Protein AF-A0A800IEB9-F1 (afdb_monomer)

Solvent-accessible surface area (backbone atoms only — not comparable to full-atom values): 5800 Å² total; per-residue (Å²): 106,58,72,75,66,52,70,75,56,58,96,77,45,80,61,55,62,47,59,74,74,34,47,45,43,67,40,72,63,46,61,70,38,96,64,17,74,61,49,31,26,29,42,63,99,47,91,88,55,93,51,58,48,41,64,86,69,71,51,77,44,63,86,78,52,45,76,81,45,70,51,44,49,63,82,96,35,72,89,77,42,55,56,45,55,70,49,73,44,74,44,80,126

Radius of gyration: 14.29 Å; Cα contacts (8 Å, |Δi|>4): 126; chains: 1; bounding box: 42×24×34 Å

Foldseek 3Di:
DDPVVVVVDDPDDPVVVLVVAWDKPPDPCCCPHPNNLQQQFFDDPDPVDPARDHHDDMDTDHPQKDWPDKTWDGPPQVVPDRTTDIDTDIDHD

Secondary structure (DSSP, 8-state):
--HHHHTTS-SS-HHHHHHHHSEEES-HHHHHSTTGGGG--B--S-TT--S--B----EEE-TTSEEEEEEE--TTTTTT-SBPPEEEEEE--

Sequence (93 aa):
MDDDAKGYYQPTSELERIYEQFKVIPTIAQANGADAKDWFTHFPNRKEIAGPDRTIDYFVHSDHLQVAGAQVIQQNTWHISDHLPMIMTLTLP

Mean predicted aligned error: 4.25 Å

pLDDT: mean 90.64, std 7.84, range [66.38, 98.19]

Structure (mmCIF, N/CA/C/O backbone):
data_AF-A0A800IEB9-F1
#
_entry.id   AF-A0A800IEB9-F1
#
loop_
_atom_site.group_PDB
_atom_site.id
_atom_site.type_symbol
_atom_site.label_atom_id
_atom_site.label_alt_id
_atom_site.label_comp_id
_atom_site.label_asym_id
_atom_site.label_entity_id
_atom_site.label_seq_id
_atom_site.pdbx_PDB_ins_code
_atom_site.Cartn_x
_atom_site.Cartn_y
_atom_site.Cartn_z
_atom_site.occupancy
_atom_site.B_iso_or_equiv
_atom_site.auth_seq_id
_atom_site.auth_comp_id
_atom_site.auth_asym_id
_atom_site.auth_atom_id
_atom_site.pdbx_PDB_model_num
ATOM 1 N N . MET A 1 1 ? 11.801 -5.411 -4.892 1.00 66.38 1 MET A N 1
ATOM 2 C CA . MET A 1 1 ? 12.915 -4.822 -4.128 1.00 66.38 1 MET A CA 1
ATOM 3 C C . MET A 1 1 ? 14.104 -5.782 -4.061 1.00 66.38 1 MET A C 1
ATOM 5 O O . MET A 1 1 ? 13.902 -6.966 -3.806 1.00 66.38 1 MET A O 1
ATOM 9 N N . ASP A 1 2 ? 15.314 -5.297 -4.332 1.00 70.31 2 ASP A N 1
ATOM 10 C CA . ASP A 1 2 ? 16.568 -6.067 -4.300 1.00 70.31 2 ASP A CA 1
ATOM 11 C C . ASP A 1 2 ? 17.175 -6.159 -2.891 1.00 70.31 2 ASP A C 1
ATOM 13 O O . ASP A 1 2 ? 16.722 -5.491 -1.961 1.00 70.31 2 ASP A O 1
ATOM 17 N N . ASP A 1 3 ? 18.186 -7.012 -2.726 1.00 73.69 3 ASP A N 1
ATOM 18 C CA . ASP A 1 3 ? 18.735 -7.352 -1.408 1.00 73.69 3 ASP A CA 1
ATOM 19 C C . ASP A 1 3 ? 19.517 -6.203 -0.756 1.00 73.69 3 ASP A C 1
ATOM 21 O O . ASP A 1 3 ? 19.410 -6.014 0.455 1.00 73.69 3 ASP A O 1
ATOM 25 N N . ASP A 1 4 ? 20.194 -5.364 -1.543 1.00 72.81 4 ASP A N 1
ATOM 26 C CA . ASP A 1 4 ? 20.877 -4.169 -1.029 1.00 72.81 4 ASP A CA 1
ATOM 27 C C . ASP A 1 4 ? 19.883 -3.181 -0.412 1.00 72.81 4 ASP A C 1
ATOM 29 O O . ASP A 1 4 ? 20.111 -2.642 0.672 1.00 72.81 4 ASP A O 1
ATOM 33 N N . ALA A 1 5 ? 18.725 -2.989 -1.055 1.00 71.94 5 ALA A N 1
ATOM 34 C CA . ALA A 1 5 ? 17.690 -2.135 -0.499 1.00 71.94 5 ALA A CA 1
ATOM 35 C C . ALA A 1 5 ? 17.104 -2.724 0.797 1.00 71.94 5 ALA A C 1
ATOM 37 O O . ALA A 1 5 ? 16.695 -1.960 1.673 1.00 71.94 5 ALA A O 1
ATOM 38 N N . LYS A 1 6 ? 17.050 -4.061 0.940 1.00 74.12 6 LYS A N 1
ATOM 39 C CA . LYS A 1 6 ? 16.490 -4.721 2.139 1.00 74.12 6 LYS A CA 1
ATOM 40 C C . LYS A 1 6 ? 17.338 -4.452 3.370 1.00 74.12 6 LYS A C 1
ATOM 42 O O . LYS A 1 6 ? 16.782 -4.347 4.456 1.00 74.12 6 LYS A O 1
ATOM 47 N N . GLY A 1 7 ? 18.644 -4.257 3.195 1.00 75.44 7 GLY A N 1
ATOM 48 C CA . GLY A 1 7 ? 19.555 -3.904 4.282 1.00 75.44 7 GLY A CA 1
ATOM 4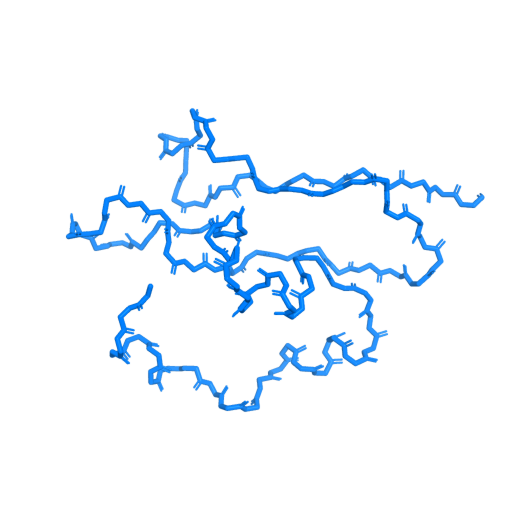9 C C . GLY A 1 7 ? 19.239 -2.572 4.973 1.00 75.44 7 GLY A C 1
ATOM 50 O O . GLY A 1 7 ? 19.646 -2.383 6.116 1.00 75.44 7 GLY A O 1
ATOM 51 N N . TYR A 1 8 ? 18.494 -1.663 4.330 1.00 77.19 8 TYR A N 1
ATOM 52 C CA . TYR A 1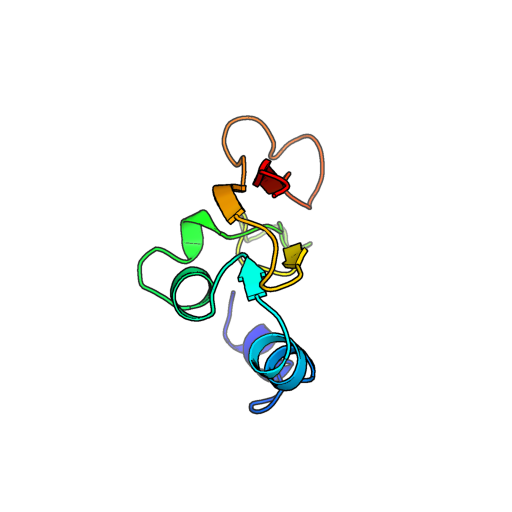 8 ? 18.057 -0.408 4.958 1.00 77.19 8 TYR A CA 1
ATOM 53 C C . TYR A 1 8 ? 16.841 -0.569 5.877 1.00 77.19 8 TYR A C 1
ATOM 55 O O . TYR A 1 8 ? 16.542 0.343 6.649 1.00 77.19 8 TYR A O 1
ATOM 63 N N . TYR A 1 9 ? 16.132 -1.696 5.801 1.00 77.75 9 TYR A N 1
ATOM 64 C CA . TYR A 1 9 ? 14.960 -1.936 6.632 1.00 77.75 9 TYR A CA 1
ATOM 65 C C . TYR A 1 9 ? 15.390 -2.488 7.983 1.00 77.75 9 TYR A C 1
ATOM 67 O O . TYR A 1 9 ? 16.128 -3.469 8.077 1.00 77.75 9 TYR A O 1
ATOM 75 N N . GLN A 1 10 ? 14.896 -1.854 9.041 1.00 83.88 10 GLN A N 1
ATOM 76 C CA . GLN A 1 10 ? 15.078 -2.369 10.386 1.00 83.88 10 GLN A CA 1
ATOM 77 C C . GLN A 1 10 ? 14.238 -3.642 10.566 1.00 83.88 10 GLN A C 1
ATOM 79 O O . GLN A 1 10 ? 13.087 -3.664 10.123 1.00 83.88 10 GLN A O 1
ATOM 84 N N . PRO A 1 11 ? 14.765 -4.681 11.242 1.00 80.19 11 PRO A N 1
ATOM 85 C CA . PRO A 1 11 ? 13.989 -5.881 11.566 1.00 80.19 11 PRO A CA 1
ATOM 86 C C . PRO A 1 11 ? 12.724 -5.566 12.377 1.00 80.19 11 PRO A C 1
ATOM 88 O O . PRO A 1 11 ? 11.685 -6.185 12.174 1.00 80.19 11 PRO A O 1
ATOM 91 N N . THR A 1 12 ? 12.830 -4.571 13.260 1.00 84.88 12 THR A N 1
ATOM 92 C CA . THR A 1 12 ? 11.753 -3.995 14.072 1.00 84.88 12 THR A CA 1
ATOM 93 C C . THR A 1 12 ? 11.633 -2.536 13.654 1.00 84.88 12 THR A C 1
ATOM 95 O O . THR A 1 12 ? 12.550 -1.751 13.895 1.00 84.88 12 THR A O 1
ATOM 98 N N . SER A 1 13 ? 10.542 -2.183 12.976 1.00 85.62 13 SER A N 1
ATOM 99 C CA . SER A 1 13 ? 10.335 -0.831 12.441 1.00 85.62 13 SER A CA 1
ATOM 100 C C . SER A 1 13 ? 9.297 -0.065 13.249 1.00 85.62 13 SER A C 1
ATOM 102 O O . SER A 1 13 ? 8.445 -0.649 13.913 1.00 85.62 13 SER A O 1
ATOM 104 N N . GLU A 1 14 ? 9.306 1.258 13.137 1.00 86.62 14 GLU A N 1
ATOM 105 C CA . GLU A 1 14 ? 8.300 2.131 13.739 1.00 86.62 14 GLU A CA 1
ATOM 106 C C . GLU A 1 14 ? 6.878 1.805 13.252 1.00 86.62 14 GLU A C 1
ATOM 108 O O . GLU A 1 14 ? 5.910 2.053 13.974 1.00 86.62 14 GLU A O 1
ATOM 113 N N . LEU A 1 15 ? 6.746 1.199 12.063 1.00 89.56 15 LEU A N 1
ATOM 114 C CA . LEU A 1 15 ? 5.466 0.701 11.568 1.00 89.56 15 LEU A CA 1
ATOM 115 C C . LEU A 1 15 ? 4.905 -0.409 12.456 1.00 89.56 15 LEU A C 1
ATOM 117 O O . LEU A 1 15 ? 3.697 -0.427 12.648 1.00 89.56 15 LEU A O 1
ATOM 121 N N . GLU A 1 16 ? 5.726 -1.282 13.047 1.00 92.00 16 GLU A N 1
ATOM 122 C CA . GLU A 1 16 ? 5.243 -2.374 13.910 1.00 92.00 16 GLU A CA 1
ATOM 123 C C . GLU A 1 16 ? 4.311 -1.843 15.005 1.00 92.00 16 GLU A C 1
ATOM 125 O O . GLU A 1 16 ? 3.167 -2.280 15.117 1.00 92.00 16 GLU A O 1
ATOM 130 N N . ARG A 1 17 ? 4.734 -0.785 15.703 1.00 92.50 17 ARG A N 1
ATOM 131 C CA . ARG A 1 17 ? 3.920 -0.117 16.726 1.00 92.50 17 ARG A CA 1
ATOM 132 C C . ARG A 1 17 ? 2.621 0.472 16.167 1.00 92.50 17 ARG A C 1
ATOM 134 O O . ARG A 1 17 ? 1.610 0.498 16.863 1.00 92.50 17 ARG A O 1
ATOM 141 N N . ILE A 1 18 ? 2.629 0.972 14.931 1.00 94.12 18 ILE A N 1
ATOM 142 C CA . ILE A 1 18 ? 1.418 1.489 14.276 1.00 94.12 18 ILE A CA 1
ATOM 143 C C . ILE A 1 18 ? 0.437 0.339 14.007 1.00 94.12 18 ILE A C 1
ATOM 145 O O . ILE A 1 18 ? -0.745 0.483 14.312 1.00 94.12 18 ILE A O 1
ATOM 149 N N . TYR A 1 19 ? 0.916 -0.808 13.513 1.00 94.75 19 TYR A N 1
ATOM 150 C CA . TYR A 1 19 ? 0.096 -2.008 13.291 1.00 94.75 19 TYR A CA 1
ATOM 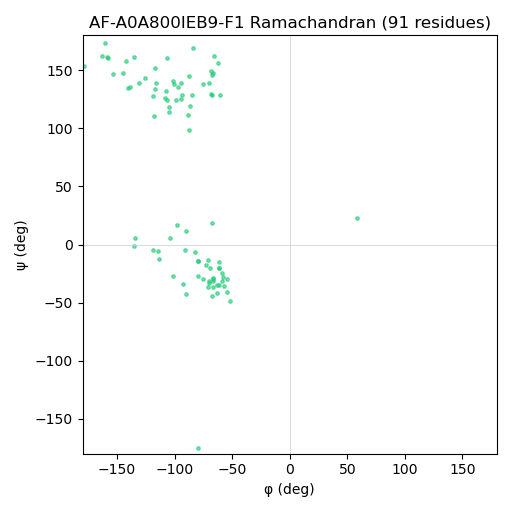151 C C . TYR A 1 19 ? -0.429 -2.632 14.594 1.00 94.75 19 TYR A C 1
ATOM 153 O O . TYR A 1 19 ? -1.496 -3.243 14.588 1.00 94.75 19 TYR A O 1
ATOM 161 N N . GLU A 1 20 ? 0.288 -2.482 15.710 1.00 94.00 20 GLU A N 1
ATOM 162 C CA . GLU A 1 20 ? -0.188 -2.908 17.034 1.00 94.00 20 GLU 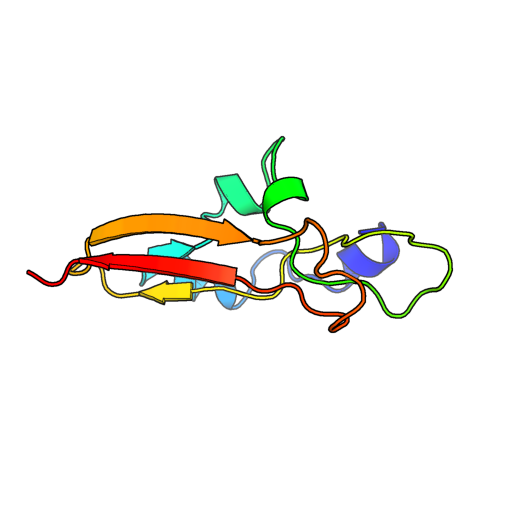A CA 1
ATOM 163 C C . GLU A 1 20 ? -1.344 -2.041 17.556 1.00 94.00 20 GLU A C 1
ATOM 165 O O . GLU A 1 20 ? -2.188 -2.527 18.309 1.00 94.00 20 GLU A O 1
ATOM 170 N N . GLN A 1 21 ? -1.374 -0.756 17.189 1.00 94.25 21 GLN A N 1
ATOM 171 C CA . GLN A 1 21 ? -2.301 0.229 17.758 1.00 94.25 21 GLN A CA 1
ATOM 172 C C . GLN A 1 21 ? -3.503 0.550 16.869 1.00 94.25 21 GLN A C 1
ATOM 174 O O . GLN A 1 21 ? -4.547 0.950 17.383 1.00 94.25 21 GLN A O 1
ATOM 179 N N . PHE A 1 22 ? -3.364 0.407 15.554 1.00 95.81 22 PHE A N 1
ATOM 180 C CA . PHE A 1 22 ? -4.366 0.817 14.576 1.00 95.81 22 PHE A CA 1
ATOM 181 C C . PHE A 1 22 ? -4.568 -0.256 13.510 1.00 95.81 22 PHE A C 1
ATOM 183 O O . PHE A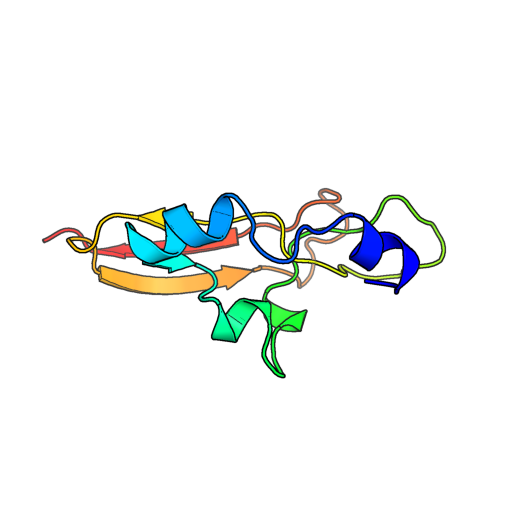 1 22 ? -3.703 -1.100 13.268 1.00 95.81 22 PHE A O 1
ATOM 190 N N . LYS A 1 23 ? -5.698 -0.189 12.799 1.00 96.00 23 LYS A N 1
ATOM 191 C CA . LYS A 1 23 ? -5.822 -0.914 11.535 1.00 96.00 23 LYS A CA 1
ATOM 192 C C . LYS A 1 23 ? -5.040 -0.187 10.457 1.00 96.00 23 LYS A C 1
ATOM 194 O O . LYS A 1 23 ? -5.089 1.040 10.346 1.00 96.00 23 LYS A O 1
ATOM 199 N N . VAL A 1 24 ? -4.338 -0.970 9.651 1.00 97.31 24 VAL A N 1
ATOM 200 C CA . VAL A 1 24 ? -3.513 -0.473 8.557 1.00 97.31 24 VAL A CA 1
ATOM 201 C C . VAL A 1 24 ? -3.841 -1.252 7.293 1.00 97.31 24 VAL A C 1
ATOM 203 O O . VAL A 1 24 ? -4.029 -2.471 7.333 1.00 97.31 24 VAL A O 1
ATOM 206 N N . ILE A 1 25 ? -3.916 -0.528 6.182 1.00 97.69 25 ILE A N 1
ATOM 207 C CA . ILE A 1 25 ? -4.052 -1.075 4.840 1.00 97.69 25 ILE A CA 1
ATOM 208 C C . ILE A 1 25 ? -2.831 -0.650 4.006 1.00 97.69 25 ILE A C 1
ATOM 210 O O . ILE A 1 25 ? -2.565 0.553 3.931 1.00 97.69 25 ILE A O 1
ATOM 214 N N . PRO A 1 26 ? -2.130 -1.591 3.342 1.00 97.69 26 PRO A N 1
ATOM 215 C CA . PRO A 1 26 ? -2.325 -3.044 3.430 1.00 97.69 26 PRO A CA 1
ATOM 216 C C . PRO A 1 26 ? -2.082 -3.605 4.834 1.00 97.69 26 PRO A C 1
ATOM 218 O O . PRO A 1 26 ? -1.344 -3.038 5.627 1.00 97.69 26 PRO A O 1
ATOM 221 N N . THR A 1 27 ? -2.681 -4.755 5.129 1.00 96.38 27 THR A N 1
ATOM 222 C CA . THR A 1 27 ? -2.288 -5.570 6.288 1.00 96.38 27 THR A CA 1
ATOM 223 C C . THR A 1 27 ? -0.867 -6.116 6.108 1.00 96.38 27 THR A C 1
ATOM 225 O O . THR A 1 27 ? -0.384 -6.232 4.983 1.00 96.38 27 THR A O 1
ATOM 228 N N . ILE A 1 28 ? -0.214 -6.562 7.189 1.00 94.06 28 ILE A N 1
ATOM 229 C CA . ILE A 1 28 ? 1.119 -7.197 7.109 1.00 94.06 28 ILE A CA 1
ATOM 230 C C . ILE A 1 28 ? 1.118 -8.376 6.120 1.00 94.06 28 ILE A C 1
ATOM 232 O O . ILE A 1 28 ? 2.047 -8.526 5.329 1.00 94.06 28 ILE A O 1
ATOM 236 N N . ALA A 1 29 ? 0.061 -9.194 6.125 1.00 95.00 29 ALA A N 1
ATOM 237 C CA . ALA A 1 29 ? -0.078 -10.320 5.203 1.00 95.00 29 ALA A CA 1
ATOM 238 C C . ALA A 1 29 ? -0.249 -9.866 3.745 1.00 95.00 29 ALA A C 1
ATOM 240 O O . ALA A 1 29 ? 0.289 -10.500 2.844 1.00 95.00 29 ALA A O 1
ATOM 241 N N . GLN A 1 30 ? -0.959 -8.763 3.506 1.00 96.62 30 GLN A N 1
ATOM 242 C CA . GLN A 1 30 ? -1.090 -8.177 2.172 1.00 96.62 30 GLN A CA 1
ATOM 243 C C . GLN A 1 30 ? 0.215 -7.536 1.695 1.00 96.62 30 GLN A C 1
ATOM 245 O O . GLN A 1 30 ? 0.532 -7.658 0.524 1.00 96.62 30 GLN A O 1
ATOM 250 N N . ALA A 1 31 ? 0.986 -6.900 2.579 1.00 93.38 31 ALA A N 1
ATOM 251 C CA . ALA A 1 31 ? 2.247 -6.249 2.225 1.00 93.38 31 ALA A CA 1
ATOM 252 C C . ALA A 1 31 ? 3.402 -7.242 1.992 1.00 93.38 31 ALA A C 1
ATOM 254 O O . ALA A 1 31 ? 4.300 -6.956 1.205 1.00 93.38 31 ALA A O 1
ATOM 255 N N . ASN A 1 32 ? 3.387 -8.400 2.665 1.00 89.50 32 ASN A N 1
ATOM 256 C CA . ASN A 1 32 ? 4.501 -9.362 2.661 1.00 89.50 32 ASN A CA 1
ATOM 257 C C . ASN A 1 32 ? 4.145 -10.751 2.096 1.00 89.50 32 ASN A C 1
ATOM 259 O O . ASN A 1 32 ? 5.009 -11.624 2.022 1.00 89.50 32 ASN A O 1
ATOM 263 N N . GLY A 1 33 ? 2.879 -10.993 1.752 1.00 93.12 33 GLY A N 1
ATOM 264 C CA . GLY A 1 33 ? 2.395 -12.285 1.270 1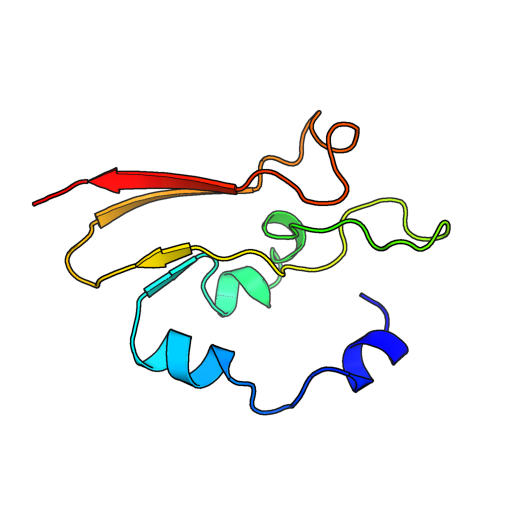.00 93.12 33 GLY A CA 1
ATOM 265 C C . GLY A 1 33 ? 2.702 -12.559 -0.202 1.00 93.12 33 GLY A C 1
ATOM 266 O O . GLY A 1 33 ? 3.349 -11.775 -0.893 1.00 93.12 33 GLY A O 1
ATOM 267 N N . ALA A 1 34 ? 2.186 -13.682 -0.707 1.00 94.44 3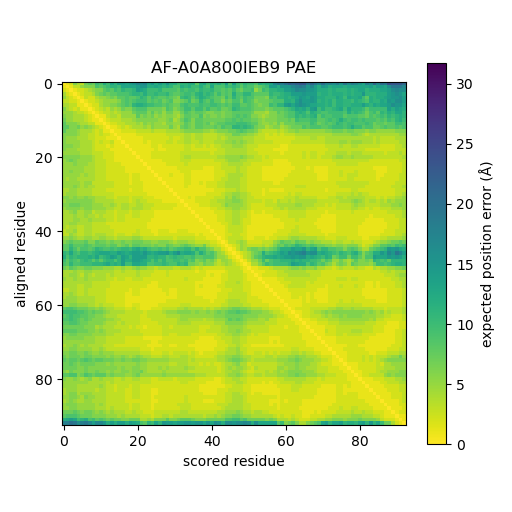4 ALA A N 1
ATOM 268 C CA . ALA A 1 34 ? 2.359 -14.086 -2.106 1.00 94.44 34 ALA A CA 1
ATOM 269 C C . ALA A 1 34 ? 1.813 -13.046 -3.107 1.00 94.44 34 ALA A C 1
ATOM 271 O O . ALA A 1 34 ? 2.384 -12.864 -4.182 1.00 94.44 34 ALA A O 1
ATOM 272 N N . ASP A 1 35 ? 0.761 -12.326 -2.711 1.00 95.94 35 ASP A N 1
ATOM 273 C CA . ASP A 1 35 ? 0.090 -11.311 -3.528 1.00 95.94 35 ASP A CA 1
ATOM 274 C C . ASP A 1 35 ? 0.557 -9.879 -3.202 1.00 95.94 35 ASP A C 1
ATOM 276 O O . ASP A 1 35 ? -0.080 -8.902 -3.589 1.00 95.94 35 ASP A O 1
ATOM 280 N N . ALA A 1 36 ? 1.701 -9.721 -2.521 1.00 95.69 36 ALA A N 1
ATOM 281 C CA . ALA A 1 36 ? 2.247 -8.413 -2.140 1.00 95.69 36 ALA A CA 1
ATOM 282 C C . ALA A 1 36 ? 2.436 -7.445 -3.312 1.00 95.69 36 ALA A C 1
ATOM 284 O O . ALA A 1 36 ? 2.298 -6.233 -3.155 1.00 95.69 36 ALA A O 1
ATOM 285 N N . LYS A 1 37 ? 2.694 -7.981 -4.508 1.00 95.56 37 LYS A N 1
ATOM 286 C CA . LYS A 1 37 ? 2.830 -7.190 -5.734 1.00 95.56 37 LYS A CA 1
ATOM 287 C C . LYS A 1 37 ? 1.589 -6.359 -6.062 1.00 95.56 37 LYS A C 1
ATOM 289 O O . LYS A 1 37 ? 1.732 -5.307 -6.675 1.00 95.56 37 LYS A O 1
ATOM 294 N N . ASP A 1 38 ? 0.401 -6.799 -5.645 1.00 96.94 38 ASP A N 1
ATOM 295 C CA . ASP A 1 38 ? -0.854 -6.081 -5.887 1.00 96.94 38 ASP A CA 1
ATOM 296 C C . ASP A 1 38 ? -0.949 -4.827 -5.001 1.00 96.94 38 ASP A C 1
ATOM 298 O O . ASP A 1 38 ? -1.682 -3.888 -5.312 1.00 96.94 38 ASP A O 1
ATOM 302 N N . TRP A 1 39 ? -0.137 -4.778 -3.942 1.00 97.81 39 TRP A N 1
ATOM 303 C CA . TRP A 1 39 ? -0.033 -3.681 -2.988 1.00 97.81 39 TRP A CA 1
ATOM 304 C C . TRP A 1 39 ? 1.207 -2.810 -3.176 1.00 97.81 39 TRP A C 1
ATOM 306 O O . TRP A 1 39 ? 1.441 -1.927 -2.354 1.00 97.81 39 TRP A O 1
ATOM 316 N N . PHE A 1 40 ? 2.015 -3.013 -4.219 1.00 96.31 40 PHE A N 1
ATOM 317 C CA . PHE A 1 40 ? 3.151 -2.128 -4.474 1.00 96.31 40 PHE A CA 1
ATOM 318 C C . PHE A 1 40 ? 2.685 -0.741 -4.898 1.00 96.31 40 PHE A C 1
ATOM 320 O O . PHE A 1 40 ? 1.883 -0.598 -5.817 1.00 96.31 40 PHE A O 1
ATOM 327 N N . THR A 1 41 ? 3.225 0.279 -4.239 1.00 96.50 41 THR A N 1
ATOM 328 C CA . THR A 1 41 ? 2.800 1.671 -4.393 1.00 96.50 41 THR A CA 1
ATOM 329 C C . THR A 1 41 ? 3.872 2.554 -5.004 1.00 96.50 41 THR A C 1
ATOM 331 O O . THR A 1 41 ? 3.580 3.704 -5.287 1.00 96.50 41 THR A O 1
ATOM 334 N N . HIS A 1 42 ? 5.092 2.060 -5.230 1.00 94.69 42 HIS A N 1
ATOM 335 C CA . HIS A 1 42 ? 6.199 2.919 -5.645 1.00 94.69 42 HIS A CA 1
ATOM 336 C C . HIS A 1 42 ? 7.088 2.309 -6.730 1.00 94.69 42 HIS A C 1
ATOM 338 O O . HIS A 1 42 ? 7.502 1.150 -6.634 1.00 94.69 42 HIS A O 1
ATOM 344 N N . PHE A 1 43 ? 7.413 3.140 -7.722 1.00 92.44 43 PHE A N 1
ATOM 345 C CA . PHE A 1 43 ? 8.434 2.950 -8.742 1.00 92.44 43 PHE A CA 1
ATOM 346 C C . PHE A 1 43 ? 9.783 3.441 -8.231 1.00 92.44 43 PHE A C 1
ATOM 348 O O . PHE A 1 43 ? 9.947 4.636 -7.993 1.00 92.44 43 PHE A O 1
ATOM 355 N N . PRO A 1 44 ? 10.791 2.570 -8.132 1.00 87.50 44 PRO A N 1
ATOM 356 C CA . PRO A 1 44 ? 12.107 3.013 -7.713 1.00 87.50 44 PRO A CA 1
ATOM 357 C C . PRO A 1 44 ? 12.726 3.941 -8.768 1.00 87.50 44 PRO A C 1
ATOM 359 O O . PRO A 1 44 ? 12.593 3.722 -9.969 1.00 87.50 44 PRO A O 1
ATOM 362 N N . ASN A 1 45 ? 13.528 4.911 -8.322 1.00 78.94 45 ASN A N 1
ATOM 363 C CA . ASN A 1 45 ? 14.270 5.854 -9.179 1.00 78.94 45 ASN A CA 1
ATOM 364 C C . ASN A 1 45 ? 15.405 5.216 -10.021 1.00 78.94 45 ASN A C 1
ATOM 366 O O . ASN A 1 45 ? 16.325 5.899 -10.474 1.00 78.94 45 ASN A O 1
ATOM 370 N N . ARG A 1 46 ? 15.378 3.894 -10.213 1.00 77.44 46 ARG A N 1
ATOM 371 C CA . ARG A 1 46 ? 16.391 3.104 -10.919 1.00 77.44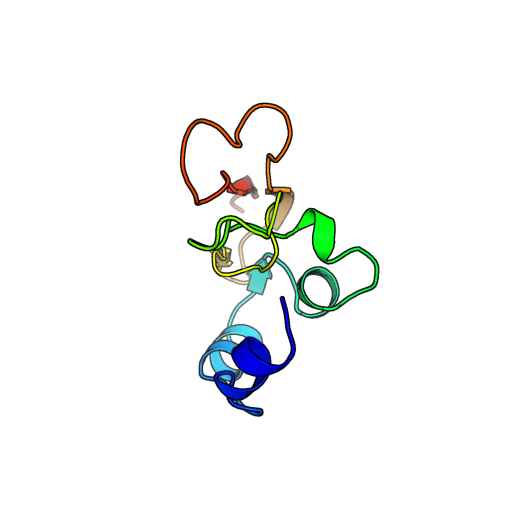 46 ARG A CA 1
ATOM 372 C C . ARG A 1 46 ? 15.852 2.646 -12.265 1.00 77.44 46 ARG A C 1
ATOM 374 O O . ARG A 1 46 ? 14.756 2.103 -12.338 1.00 77.44 46 ARG A O 1
ATOM 381 N N . LYS A 1 47 ? 16.637 2.837 -13.327 1.00 73.56 47 LYS A N 1
ATOM 382 C CA . LYS A 1 47 ? 16.203 2.579 -14.711 1.00 73.56 47 LYS A CA 1
ATOM 383 C C . LYS A 1 47 ? 16.009 1.095 -15.020 1.00 73.56 47 LYS A C 1
ATOM 385 O O . LYS A 1 47 ? 15.337 0.761 -15.989 1.00 73.56 47 LYS A O 1
ATOM 390 N N . GLU A 1 48 ? 16.613 0.217 -14.229 1.00 80.44 48 GLU A N 1
ATOM 391 C CA . GLU A 1 48 ? 16.621 -1.229 -14.442 1.00 80.44 48 GLU A CA 1
ATOM 392 C C . GLU A 1 48 ? 15.323 -1.906 -13.976 1.00 80.44 48 GLU A C 1
ATOM 394 O O . GLU A 1 48 ? 15.070 -3.058 -14.326 1.00 80.44 48 GLU A O 1
ATOM 399 N N . ILE A 1 49 ? 14.494 -1.212 -13.190 1.00 77.00 49 ILE A N 1
ATOM 400 C CA . ILE A 1 49 ? 13.255 -1.760 -12.639 1.00 77.00 49 ILE A CA 1
ATOM 401 C C . ILE A 1 49 ? 12.071 -1.183 -13.416 1.00 77.00 49 ILE A C 1
ATOM 403 O O . ILE A 1 49 ? 11.793 0.010 -13.377 1.00 77.00 49 ILE A O 1
ATOM 407 N N . ALA A 1 50 ? 11.365 -2.059 -14.130 1.00 83.88 50 ALA A N 1
ATOM 408 C CA . ALA A 1 50 ? 10.308 -1.684 -15.072 1.00 83.88 50 ALA A CA 1
ATOM 409 C C . ALA A 1 50 ? 8.897 -1.607 -14.452 1.00 83.88 50 ALA A C 1
ATOM 411 O O . ALA A 1 50 ? 7.910 -1.561 -15.183 1.00 83.88 50 ALA A O 1
ATOM 412 N N . GLY A 1 51 ? 8.782 -1.644 -13.124 1.00 89.25 51 GLY A N 1
ATOM 413 C CA . GLY A 1 51 ? 7.506 -1.722 -12.417 1.00 89.25 51 GLY A CA 1
ATOM 414 C C . GLY A 1 51 ? 7.619 -1.276 -10.960 1.00 89.25 51 GLY A C 1
ATOM 415 O O . GLY A 1 51 ? 8.731 -1.059 -10.469 1.00 89.25 51 GLY A O 1
ATOM 416 N N . PRO A 1 52 ? 6.489 -1.167 -10.250 1.00 93.25 52 PRO A N 1
ATOM 417 C CA . PRO A 1 52 ? 6.519 -0.876 -8.831 1.00 93.25 52 PRO A CA 1
ATOM 418 C C . PRO A 1 52 ? 7.128 -2.071 -8.084 1.00 93.25 52 PRO A C 1
ATOM 420 O O . PRO A 1 52 ? 6.969 -3.220 -8.503 1.00 93.25 52 PRO A O 1
ATOM 423 N N . ASP A 1 53 ? 7.870 -1.820 -7.005 1.00 92.19 53 ASP A N 1
ATOM 424 C CA . ASP A 1 53 ? 8.684 -2.872 -6.374 1.00 92.19 53 ASP A CA 1
ATOM 425 C C . ASP A 1 53 ? 8.608 -2.942 -4.847 1.00 92.19 53 ASP A C 1
ATOM 427 O O . ASP A 1 53 ? 9.279 -3.801 -4.255 1.00 92.19 53 ASP A O 1
ATOM 431 N N . ARG A 1 54 ? 7.834 -2.040 -4.234 1.00 91.94 54 ARG A N 1
ATOM 432 C CA . ARG A 1 54 ? 7.646 -1.924 -2.785 1.00 91.94 54 ARG A CA 1
ATOM 433 C C . ARG A 1 54 ? 6.351 -1.202 -2.426 1.00 91.94 54 ARG A C 1
ATOM 435 O O . ARG A 1 54 ? 5.815 -0.430 -3.223 1.00 91.94 54 ARG A O 1
ATOM 442 N N . THR A 1 55 ? 5.906 -1.411 -1.193 1.00 93.88 55 THR A N 1
ATOM 443 C CA . THR A 1 55 ? 4.807 -0.672 -0.565 1.00 93.88 55 THR A CA 1
ATOM 444 C C . THR A 1 55 ? 5.374 0.308 0.449 1.00 93.88 55 THR A C 1
ATOM 446 O O . THR A 1 55 ? 6.043 -0.093 1.403 1.00 93.88 55 THR A O 1
ATOM 449 N N . ILE A 1 56 ? 5.134 1.597 0.230 1.00 93.62 56 ILE A N 1
ATOM 450 C CA . ILE A 1 56 ? 5.568 2.669 1.140 1.00 93.62 56 ILE A CA 1
ATOM 451 C C . ILE A 1 56 ? 4.468 3.700 1.417 1.00 93.62 56 ILE A C 1
ATOM 453 O O . ILE A 1 56 ? 4.705 4.662 2.140 1.00 93.62 56 ILE A O 1
ATOM 457 N N . ASP A 1 57 ? 3.260 3.455 0.914 1.00 96.69 57 ASP A N 1
ATOM 458 C CA . ASP A 1 57 ? 2.065 4.249 1.173 1.00 96.69 57 ASP A CA 1
ATOM 459 C C . ASP A 1 57 ? 1.040 3.378 1.911 1.00 96.69 57 ASP A C 1
ATOM 461 O O . ASP A 1 57 ? 0.892 2.191 1.614 1.00 96.69 57 ASP A O 1
ATOM 465 N N . TYR A 1 58 ? 0.364 3.956 2.906 1.00 97.12 58 TYR A N 1
ATOM 466 C CA . TYR A 1 58 ? -0.514 3.224 3.820 1.00 97.12 58 TYR A CA 1
ATOM 467 C C . TYR A 1 58 ? -1.723 4.069 4.212 1.00 97.12 58 TYR A C 1
ATOM 469 O O . TYR A 1 58 ? -1.612 5.281 4.409 1.00 97.12 58 TYR A O 1
ATOM 477 N N . PHE A 1 59 ? -2.861 3.416 4.435 1.00 97.69 59 PHE A N 1
ATOM 478 C CA . PHE A 1 59 ? -3.958 4.001 5.201 1.00 97.69 59 PHE A CA 1
ATOM 479 C C . PHE A 1 59 ? -3.910 3.483 6.633 1.00 97.69 59 PHE A C 1
ATOM 481 O O . PHE A 1 59 ? -3.966 2.277 6.849 1.00 97.69 59 PHE A O 1
ATOM 488 N N . VAL A 1 60 ? -3.861 4.393 7.606 1.00 96.88 60 VAL A N 1
ATOM 489 C CA . VAL A 1 60 ? -3.984 4.082 9.036 1.00 96.88 60 VAL A CA 1
ATOM 490 C C . VAL A 1 60 ? -5.337 4.591 9.508 1.00 96.88 60 VAL A C 1
ATOM 492 O O . VAL A 1 60 ? -5.668 5.758 9.289 1.00 96.88 60 VAL A O 1
ATOM 495 N N . HIS A 1 61 ? -6.140 3.729 10.124 1.00 95.00 61 HIS A N 1
ATOM 496 C CA . HIS A 1 61 ? -7.504 4.076 10.497 1.00 95.00 61 HIS A CA 1
ATOM 497 C C . HIS A 1 61 ? -7.920 3.488 11.849 1.00 95.00 61 HIS A C 1
ATOM 499 O O . HIS A 1 61 ? -7.352 2.518 12.348 1.00 95.00 61 HIS A O 1
ATOM 505 N N . SER A 1 62 ? -8.935 4.110 12.452 1.00 92.44 62 SER A N 1
ATOM 506 C CA . SER A 1 62 ? -9.535 3.649 13.706 1.00 92.44 62 SER A CA 1
ATOM 507 C C . SER A 1 62 ? -10.290 2.331 13.518 1.00 92.44 62 SER A C 1
ATOM 509 O O . SER A 1 62 ? -10.911 2.106 12.477 1.00 92.44 62 SER A O 1
ATOM 511 N N . ASP A 1 63 ? -10.320 1.521 14.576 1.00 90.19 63 ASP A N 1
ATOM 512 C CA . ASP A 1 63 ? -11.109 0.289 14.690 1.00 90.19 63 ASP A CA 1
ATOM 513 C C . ASP A 1 63 ? -12.630 0.514 14.593 1.00 90.19 63 ASP A C 1
ATOM 515 O O . ASP A 1 63 ? -13.385 -0.434 14.393 1.00 90.19 63 ASP A O 1
ATOM 519 N N . HIS A 1 64 ? -13.097 1.760 14.723 1.00 91.19 64 HIS A N 1
ATOM 520 C CA . HIS A 1 64 ? -14.515 2.110 14.596 1.00 91.19 64 HIS A CA 1
ATOM 521 C C . HIS A 1 64 ? -14.981 2.289 13.143 1.00 91.19 64 HIS A C 1
ATOM 523 O O . HIS A 1 64 ? -16.171 2.482 12.906 1.00 91.19 64 HIS A O 1
ATOM 529 N N . LEU A 1 65 ? -14.062 2.252 12.175 1.00 93.12 65 LEU A N 1
ATOM 530 C CA . LEU A 1 65 ? -14.370 2.391 10.754 1.00 93.12 65 LEU A CA 1
ATOM 531 C C . LEU A 1 65 ? -14.477 1.017 10.095 1.00 93.12 65 LEU A C 1
ATOM 533 O O . LEU A 1 65 ? -13.622 0.155 10.297 1.00 93.12 65 LEU A O 1
ATOM 537 N N . GLN A 1 66 ? -15.501 0.826 9.263 1.00 93.94 66 GLN A N 1
ATOM 538 C CA . GLN A 1 66 ? -15.631 -0.382 8.450 1.00 93.94 66 GLN A CA 1
ATOM 539 C C . GLN A 1 66 ? -15.033 -0.144 7.063 1.00 93.94 66 GLN A C 1
ATOM 541 O O . GLN A 1 66 ? -15.427 0.790 6.365 1.00 93.94 66 GLN A O 1
ATOM 546 N N . VAL A 1 67 ? -14.089 -0.995 6.655 1.00 95.50 67 VAL A N 1
ATOM 547 C CA . VAL A 1 67 ? -13.485 -0.954 5.316 1.00 95.50 67 VAL A CA 1
ATOM 548 C C . VAL A 1 67 ? -14.327 -1.801 4.368 1.00 95.50 67 VAL A C 1
ATOM 550 O O . VAL A 1 67 ? -14.351 -3.024 4.481 1.00 95.50 67 VAL A O 1
ATOM 553 N N . ALA A 1 68 ? -15.005 -1.154 3.420 1.00 95.75 68 ALA A N 1
ATOM 554 C CA . ALA A 1 68 ? -15.776 -1.832 2.377 1.00 95.75 68 ALA A CA 1
ATOM 555 C C . ALA A 1 68 ? -14.880 -2.345 1.235 1.00 95.75 68 ALA A C 1
ATOM 557 O O . ALA A 1 68 ? -15.215 -3.318 0.563 1.00 95.75 68 ALA A O 1
ATOM 558 N N . GLY A 1 69 ? -13.732 -1.701 1.018 1.00 97.06 69 GLY A N 1
ATOM 559 C CA . GLY A 1 69 ? -12.734 -2.128 0.045 1.00 97.06 69 GLY A CA 1
ATOM 560 C C . GLY A 1 69 ? -11.519 -1.211 0.038 1.00 97.06 69 GLY A C 1
ATOM 561 O O . GLY A 1 69 ? -11.622 -0.034 0.385 1.00 97.06 69 GLY A O 1
ATOM 562 N N . ALA A 1 70 ? -10.370 -1.746 -0.361 1.00 98.06 70 ALA A N 1
ATOM 563 C CA . ALA A 1 70 ? -9.155 -0.975 -0.576 1.00 98.06 70 ALA A CA 1
ATOM 564 C C . ALA A 1 70 ? -8.254 -1.662 -1.606 1.00 98.06 70 ALA A C 1
ATOM 566 O O . ALA A 1 70 ? -8.246 -2.889 -1.688 1.00 98.06 70 ALA A O 1
ATOM 567 N N . GLN A 1 71 ? -7.523 -0.872 -2.390 1.00 98.06 71 GLN A N 1
ATOM 568 C CA . GLN A 1 71 ? -6.628 -1.374 -3.436 1.00 98.06 71 GLN A CA 1
ATOM 569 C C . GLN A 1 71 ? -5.621 -0.308 -3.881 1.00 98.06 71 GLN A C 1
ATOM 571 O O . GLN A 1 71 ? -5.851 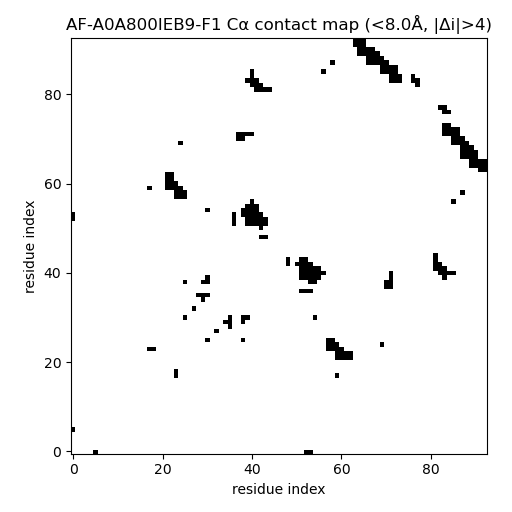0.893 -3.700 1.00 98.06 71 GLN A O 1
ATOM 576 N N . VAL A 1 72 ? -4.548 -0.757 -4.535 1.00 98.19 72 VAL A N 1
ATOM 577 C CA . VAL A 1 72 ? -3.668 0.099 -5.337 1.00 98.19 72 VAL A CA 1
ATOM 578 C C . VAL A 1 72 ? -4.133 0.062 -6.789 1.00 98.19 72 VAL A C 1
ATOM 580 O O . VAL A 1 72 ? -4.294 -1.007 -7.376 1.00 98.19 72 VAL A O 1
ATOM 583 N N . ILE A 1 73 ? -4.324 1.226 -7.400 1.00 96.75 73 ILE A N 1
ATOM 584 C CA . ILE A 1 73 ? -4.668 1.317 -8.818 1.00 96.75 73 ILE A CA 1
ATOM 585 C C . ILE A 1 73 ? -3.368 1.330 -9.619 1.00 96.75 73 ILE A C 1
ATOM 587 O O . ILE A 1 73 ? -2.731 2.373 -9.757 1.00 96.75 73 ILE A O 1
ATOM 591 N N . GLN A 1 74 ? -2.973 0.175 -10.157 1.00 93.00 74 GLN A N 1
ATOM 592 C CA . GLN A 1 74 ? -1.752 0.063 -10.966 1.00 93.00 74 GLN A CA 1
ATOM 593 C C . GLN A 1 74 ? -1.998 0.237 -12.469 1.00 93.00 74 GLN A C 1
ATOM 595 O O . GLN A 1 74 ? -1.154 0.760 -13.193 1.00 93.00 74 GLN A O 1
ATOM 600 N N . GLN A 1 75 ? -3.144 -0.216 -12.976 1.00 91.62 75 GLN A N 1
ATOM 601 C CA . GLN A 1 75 ? -3.404 -0.176 -14.411 1.00 91.62 75 GLN A CA 1
ATOM 602 C C . GLN A 1 75 ? -3.544 1.272 -14.897 1.00 91.62 75 GLN A C 1
ATOM 604 O O . GLN A 1 75 ? -4.344 2.035 -14.364 1.00 91.62 75 GLN A O 1
ATOM 609 N N . ASN A 1 76 ? -2.800 1.632 -15.948 1.00 90.06 76 ASN A N 1
ATOM 610 C CA . ASN A 1 76 ? -2.822 2.957 -16.579 1.00 90.06 76 ASN A CA 1
ATOM 611 C C . ASN A 1 76 ? -2.473 4.136 -15.647 1.00 90.06 76 ASN A C 1
ATOM 613 O O . ASN A 1 76 ? -2.829 5.266 -15.960 1.00 90.06 76 ASN A O 1
ATOM 617 N N . THR A 1 77 ? -1.754 3.918 -14.543 1.00 93.06 77 THR A N 1
ATOM 618 C CA . THR A 1 77 ? -1.367 4.998 -13.607 1.00 93.06 77 THR A CA 1
ATOM 619 C C . THR A 1 77 ? 0.136 5.262 -13.551 1.00 93.06 77 THR A C 1
ATOM 621 O O . THR A 1 77 ? 0.551 6.315 -13.079 1.00 93.06 77 THR A O 1
ATOM 624 N N . TRP A 1 78 ? 0.957 4.370 -14.109 1.00 90.19 78 TRP A N 1
ATOM 625 C CA . TRP A 1 78 ? 2.425 4.413 -14.007 1.00 90.19 78 TRP A CA 1
ATOM 626 C C . TRP A 1 78 ? 3.077 5.664 -14.615 1.00 90.19 78 TRP A C 1
ATOM 628 O O . TRP A 1 78 ? 4.217 5.984 -14.312 1.00 90.19 78 TRP A O 1
ATOM 638 N N . HIS A 1 79 ? 2.372 6.363 -15.504 1.00 89.19 79 HIS A N 1
ATOM 639 C CA . HIS A 1 79 ? 2.871 7.562 -16.180 1.00 89.19 79 HIS A CA 1
ATOM 640 C C . HIS A 1 79 ? 2.540 8.865 -15.433 1.00 89.19 79 HIS A C 1
ATOM 642 O O . HIS A 1 79 ? 2.927 9.937 -15.892 1.00 89.19 79 HIS A O 1
ATOM 648 N N . ILE A 1 80 ? 1.780 8.789 -14.335 1.00 91.25 80 ILE A N 1
ATOM 649 C CA . ILE A 1 80 ? 1.264 9.958 -13.610 1.00 91.25 80 ILE A CA 1
ATOM 650 C C . ILE A 1 80 ? 2.248 10.397 -12.517 1.00 91.25 80 ILE A C 1
ATOM 652 O O . ILE A 1 80 ? 2.477 11.591 -12.337 1.00 91.25 80 ILE A O 1
ATOM 656 N N . SER A 1 81 ? 2.820 9.436 -11.790 1.00 92.94 81 SER A N 1
ATOM 657 C CA . SER A 1 81 ? 3.783 9.626 -10.701 1.00 92.94 81 SER A CA 1
ATOM 658 C C . SER A 1 81 ? 4.571 8.329 -10.492 1.00 92.94 81 SER A C 1
ATOM 660 O O . SER A 1 81 ? 4.151 7.257 -10.928 1.00 92.94 81 SER A O 1
ATOM 662 N N . ASP A 1 82 ? 5.715 8.433 -9.822 1.00 92.62 82 ASP A N 1
ATOM 663 C CA . ASP A 1 82 ? 6.454 7.303 -9.267 1.00 92.62 82 ASP A CA 1
ATOM 664 C C . ASP A 1 82 ? 5.756 6.671 -8.050 1.00 92.62 82 ASP A C 1
ATOM 666 O O . ASP A 1 82 ? 6.099 5.557 -7.673 1.00 92.62 82 ASP A O 1
ATOM 670 N N . HIS A 1 83 ? 4.750 7.322 -7.463 1.00 96.81 83 HIS A N 1
ATOM 671 C CA . HIS A 1 83 ? 3.819 6.708 -6.520 1.00 96.81 83 HIS A CA 1
ATOM 672 C C . HIS A 1 83 ? 2.485 6.374 -7.192 1.00 96.81 83 HIS A C 1
ATOM 674 O O . HIS A 1 83 ? 1.948 7.134 -8.001 1.00 96.81 83 HIS A O 1
ATOM 680 N N . LEU A 1 84 ? 1.928 5.220 -6.837 1.00 97.00 84 LEU A N 1
ATOM 681 C CA . LEU A 1 84 ? 0.677 4.720 -7.376 1.00 97.00 84 LEU A CA 1
ATOM 682 C C . LEU A 1 84 ? -0.501 5.093 -6.477 1.00 97.00 84 LEU A C 1
ATOM 684 O O . LEU A 1 84 ? -0.402 4.984 -5.252 1.00 97.00 84 LEU A O 1
ATOM 688 N N . PRO A 1 85 ? -1.645 5.489 -7.062 1.00 97.19 85 PRO A N 1
ATOM 689 C CA . PRO A 1 85 ? -2.818 5.836 -6.280 1.00 97.19 85 PRO A CA 1
ATOM 690 C C . PRO A 1 85 ? -3.309 4.660 -5.440 1.00 97.19 85 PRO A C 1
ATOM 692 O O . PRO A 1 85 ? -3.589 3.577 -5.960 1.00 97.19 85 PRO A O 1
ATOM 695 N N . MET A 1 86 ? -3.499 4.912 -4.151 1.00 97.81 86 MET A N 1
ATOM 696 C CA . MET A 1 86 ? -4.246 4.032 -3.264 1.00 97.81 86 MET A CA 1
ATOM 697 C C . MET A 1 86 ? -5.650 4.576 -3.054 1.00 97.81 86 MET A C 1
ATOM 699 O O . MET A 1 86 ? -5.839 5.774 -2.842 1.00 97.81 86 MET A O 1
ATOM 703 N N . ILE A 1 87 ? -6.638 3.686 -3.076 1.00 97.94 87 ILE A N 1
ATOM 704 C CA . ILE A 1 87 ? -8.026 4.031 -2.778 1.00 97.94 87 ILE A CA 1
ATOM 705 C C . ILE A 1 87 ? -8.573 3.128 -1.683 1.00 97.94 87 ILE A C 1
ATOM 707 O O . ILE A 1 87 ? -8.265 1.938 -1.625 1.00 97.94 87 ILE A O 1
ATOM 711 N N . MET A 1 88 ? -9.409 3.705 -0.826 1.00 97.69 88 MET A N 1
ATOM 712 C CA . MET A 1 88 ? -10.115 2.998 0.232 1.00 97.69 88 MET A CA 1
ATOM 713 C C . MET A 1 88 ? -11.537 3.542 0.338 1.00 97.69 88 MET A C 1
ATOM 715 O O . MET A 1 88 ? -11.760 4.751 0.322 1.00 97.69 88 MET A O 1
ATOM 719 N N . THR A 1 89 ? -12.503 2.639 0.448 1.00 97.62 89 THR A N 1
ATOM 720 C CA . THR A 1 89 ? -13.901 2.958 0.716 1.00 97.62 89 THR A CA 1
ATOM 721 C C . THR A 1 89 ? -14.220 2.566 2.149 1.00 97.62 89 THR A C 1
ATOM 723 O O . THR A 1 89 ? -14.031 1.417 2.549 1.00 97.62 89 THR A O 1
ATOM 726 N N . LEU A 1 90 ? -14.707 3.539 2.913 1.00 95.62 90 LEU A N 1
ATOM 727 C CA . LEU A 1 90 ? -15.041 3.399 4.324 1.00 95.62 90 LEU A CA 1
ATOM 728 C C . LEU A 1 90 ? -16.536 3.625 4.544 1.00 95.62 90 LEU A C 1
ATOM 730 O O . LEU A 1 90 ? -17.167 4.398 3.822 1.00 95.62 90 LEU A O 1
ATOM 734 N N . THR A 1 91 ? -17.082 3.008 5.584 1.00 93.50 91 THR A N 1
ATOM 735 C CA . THR A 1 91 ? -18.407 3.326 6.122 1.00 93.50 91 THR A CA 1
ATOM 736 C C . THR A 1 91 ? -18.265 3.830 7.553 1.00 93.50 91 THR A C 1
ATOM 738 O O . THR A 1 91 ? -17.507 3.269 8.350 1.00 93.50 91 THR A O 1
ATOM 741 N N . LEU A 1 92 ? -18.970 4.923 7.847 1.00 89.25 92 LEU A N 1
ATOM 742 C CA . LEU A 1 92 ? -19.087 5.489 9.187 1.00 89.25 92 LEU A CA 1
ATOM 743 C C . LEU A 1 92 ? -20.264 4.820 9.919 1.00 89.25 92 LEU A C 1
ATOM 745 O O . LEU A 1 92 ? -21.246 4.485 9.252 1.00 89.25 92 LEU A O 1
ATOM 749 N N . PRO A 1 93 ? -20.159 4.605 11.241 1.00 77.69 93 PRO A N 1
ATOM 750 C CA . PRO A 1 93 ? -21.239 4.039 12.047 1.00 77.69 93 PRO A CA 1
ATOM 751 C C . PRO A 1 93 ? -22.488 4.928 12.102 1.00 77.69 93 PRO A C 1
ATOM 753 O O . PRO A 1 93 ? -22.352 6.169 11.982 1.00 77.69 93 PRO A O 1
#

Nearest PDB structures (foldseek):
  6mal-assembly1_A  TM=4.929E-01  e=2.634E+00  Homo sapiens
  3n9v-assembly2_B  TM=5.478E-01  e=8.359E+00  Homo sapiens